Protein AF-A0A1F9UAD1-F1 (afdb_monomer)

pLDDT: mean 91.48, std 9.85, range [53.19, 98.56]

Solvent-accessible surface area (backbone atoms only — not comparable to full-atom values): 6502 Å² total; per-residue (Å²): 136,60,71,64,56,58,43,49,53,52,42,40,75,60,58,30,48,68,41,40,35,37,71,90,45,67,63,52,98,94,31,68,32,26,65,46,72,82,72,50,98,64,81,42,40,32,43,37,35,72,53,58,41,90,54,43,47,64,52,47,55,40,40,58,73,64,60,32,52,27,42,35,24,24,70,87,18,60,52,68,77,37,48,53,53,36,46,77,72,67,26,47,75,47,64,53,41,48,70,58,60,52,46,72,73,67,62,77,83,61,87,44,35,35,31,47,62

Secondary structure (DSSP, 8-state):
--HHHHHHHHHHHTTPEEEEB-TT-SEETTEEPBSSGGG--S--SEEEE-S-HHHHHHHHHHHHHTT-SEEEE-TT---HHHHHHHHHTT-EEE-S--HHHHHHHH------EEEE-

Mean predicted aligned error: 3.81 Å

Foldseek 3Di:
DQPLLVLQVLVVVLVEAEAEAPLVDQDHPNHGYHPALQPDPDQAAEEEEPDAQVPLQVNLVSCLVSPHQEYEAEAPHDHVVSCVVNVVSNHHYHHNHGPSVVCVVPPDDDHGHYYYD

Sequence (117 aa):
ERPSHGVAQYLQAAGYKIIPVNPGQDMILGEKCHPNLLEIPERVDVVDIFRRSEEVLPIVKEAIKIGAKAVWMQDGVEHEAAKELAEKAGLKVVMNDCMLRQHRRHGGPFRKTITTC

Nearest PDB structures (foldseek):
  2d5a-assembly1_A  TM=9.814E-01  e=2.396E-09  Pyrococcus horikoshii OT3
  3qa9-assembly1_A  TM=9.627E-01  e=3.211E-09  Escherichia coli
  1iul-assembly1_A  TM=9.628E-01  e=8.018E-08  Thermus thermophilus
  3q9n-assembly1_A  TM=9.424E-01  e=1.618E-07  Escherichia coli
  1y81-assembly1_A  TM=9.082E-01  e=1.329E-06  Pyrococcus furiosus

Structure (mmCIF, N/CA/C/O backbone):
data_AF-A0A1F9UAD1-F1
#
_entry.id   AF-A0A1F9UAD1-F1
#
loop_
_atom_site.group_PDB
_atom_site.id
_atom_site.type_symbol
_atom_site.label_atom_id
_atom_site.label_alt_id
_atom_site.label_comp_id
_atom_site.label_asym_id
_atom_site.label_entity_id
_atom_site.label_seq_id
_atom_site.pdbx_PDB_ins_code
_atom_site.Cartn_x
_atom_site.Cartn_y
_atom_site.Cartn_z
_atom_site.occupancy
_atom_site.B_iso_or_equiv
_atom_site.auth_seq_id
_atom_site.auth_comp_id
_atom_site.auth_asym_id
_atom_site.auth_atom_id
_atom_site.pdbx_PDB_model_num
ATOM 1 N N . GLU A 1 1 ? 13.629 4.119 -16.304 1.00 58.72 1 GLU A N 1
ATOM 2 C CA . GLU A 1 1 ? 12.561 3.178 -15.900 1.00 58.72 1 GLU A CA 1
ATOM 3 C C . GLU A 1 1 ? 12.063 3.570 -14.507 1.00 58.72 1 GLU A C 1
ATOM 5 O O . GLU A 1 1 ? 12.871 4.082 -13.738 1.00 58.72 1 GLU A O 1
ATOM 10 N N . ARG A 1 2 ? 10.762 3.457 -14.192 1.00 77.81 2 ARG A N 1
ATOM 11 C CA . ARG A 1 2 ? 10.223 3.866 -12.875 1.00 77.81 2 AR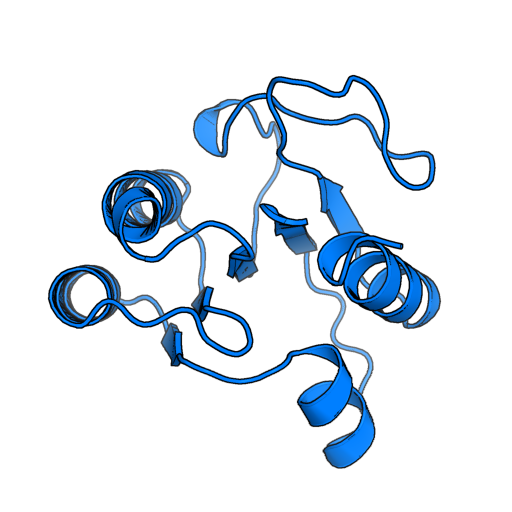G A CA 1
ATOM 12 C C . ARG A 1 2 ? 10.486 2.752 -11.845 1.00 77.81 2 ARG A C 1
ATOM 14 O O . ARG A 1 2 ? 10.157 1.611 -12.164 1.00 77.81 2 ARG A O 1
ATOM 21 N N . PRO A 1 3 ? 10.994 3.040 -10.630 1.00 78.31 3 PRO A N 1
ATOM 22 C CA . PRO A 1 3 ? 11.235 2.013 -9.606 1.00 78.31 3 PRO A CA 1
ATOM 23 C C . PRO A 1 3 ? 10.007 1.145 -9.303 1.00 78.31 3 PRO A C 1
ATOM 25 O O . PRO A 1 3 ? 10.127 -0.072 -9.169 1.00 78.31 3 PRO A O 1
ATOM 28 N N . SER A 1 4 ? 8.818 1.756 -9.306 1.00 83.19 4 SER A N 1
ATOM 29 C CA . SER A 1 4 ? 7.541 1.058 -9.135 1.00 83.19 4 SER A CA 1
ATOM 30 C C . SER A 1 4 ? 7.294 -0.023 -10.183 1.00 83.19 4 SER A C 1
ATOM 32 O O . SER A 1 4 ? 6.788 -1.087 -9.846 1.00 83.19 4 SER A O 1
ATOM 34 N N . HIS A 1 5 ? 7.704 0.198 -11.436 1.00 87.75 5 HIS A N 1
ATOM 35 C CA . HIS A 1 5 ? 7.527 -0.773 -12.515 1.00 87.75 5 HIS A CA 1
ATOM 36 C C . HIS A 1 5 ? 8.374 -2.030 -12.283 1.00 87.75 5 HIS A C 1
ATOM 38 O O . HIS A 1 5 ? 7.856 -3.139 -12.363 1.00 87.75 5 HIS A O 1
ATOM 44 N N . GLY A 1 6 ? 9.654 -1.861 -11.933 1.00 90.81 6 GLY A N 1
ATOM 45 C CA . GLY A 1 6 ? 10.561 -2.986 -11.692 1.00 90.81 6 GLY A CA 1
ATOM 46 C C . GLY A 1 6 ? 10.181 -3.803 -10.453 1.00 90.81 6 GLY A C 1
ATOM 47 O O . GLY A 1 6 ? 10.222 -5.034 -10.483 1.00 90.81 6 GLY A O 1
ATOM 48 N N . VAL A 1 7 ? 9.759 -3.137 -9.370 1.00 91.94 7 VAL A N 1
ATOM 49 C CA . VAL A 1 7 ? 9.271 -3.825 -8.162 1.00 91.94 7 VAL A CA 1
ATOM 50 C C . VAL A 1 7 ? 7.972 -4.577 -8.452 1.00 91.94 7 VAL A C 1
ATOM 52 O O . VAL A 1 7 ? 7.882 -5.760 -8.126 1.00 91.94 7 VAL A O 1
ATOM 55 N N . ALA A 1 8 ? 7.005 -3.933 -9.112 1.00 92.31 8 ALA A N 1
ATOM 56 C CA . ALA A 1 8 ? 5.739 -4.555 -9.490 1.00 92.31 8 ALA A CA 1
ATOM 57 C C . ALA A 1 8 ? 5.951 -5.777 -10.395 1.00 92.31 8 ALA A C 1
ATOM 59 O O . ALA A 1 8 ? 5.409 -6.843 -10.116 1.00 92.31 8 ALA A O 1
ATOM 60 N N . GLN A 1 9 ? 6.796 -5.660 -11.424 1.00 93.50 9 GLN A N 1
ATOM 61 C CA . GLN A 1 9 ? 7.100 -6.756 -12.346 1.00 93.50 9 GLN A CA 1
ATOM 62 C C . GLN A 1 9 ? 7.743 -7.942 -11.620 1.00 93.50 9 GLN A C 1
ATOM 64 O O . GLN A 1 9 ? 7.360 -9.091 -11.839 1.00 93.50 9 GLN A O 1
ATOM 69 N N . TYR A 1 10 ? 8.696 -7.675 -10.724 1.00 93.00 10 TYR A N 1
ATOM 70 C CA . TYR A 1 10 ? 9.328 -8.719 -9.923 1.00 93.00 10 TYR A CA 1
ATOM 71 C C . TYR A 1 10 ? 8.324 -9.430 -9.009 1.00 93.00 10 TYR A C 1
ATOM 73 O O . TYR A 1 10 ? 8.321 -10.658 -8.940 1.00 93.00 10 TYR A O 1
ATOM 81 N N . LEU A 1 11 ? 7.469 -8.677 -8.310 1.00 91.44 11 LEU A N 1
ATOM 82 C CA . LEU A 1 11 ? 6.461 -9.255 -7.421 1.00 91.44 11 LEU A CA 1
ATOM 83 C C . LEU A 1 11 ? 5.403 -10.042 -8.214 1.00 91.44 11 LEU A C 1
ATOM 85 O O . LEU A 1 11 ? 5.034 -11.139 -7.798 1.00 91.44 11 LEU A O 1
ATOM 89 N N . GLN A 1 12 ? 4.984 -9.559 -9.387 1.00 92.06 12 GLN A N 1
ATOM 90 C CA . GLN A 1 12 ? 4.091 -10.293 -10.290 1.00 92.0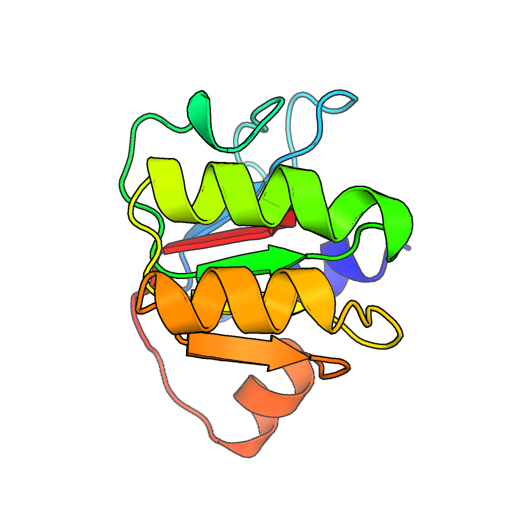6 12 GLN A CA 1
ATOM 91 C C . GLN A 1 12 ? 4.722 -11.627 -10.727 1.00 92.06 12 GLN A C 1
ATOM 93 O O . GLN A 1 12 ? 4.099 -12.680 -10.598 1.00 92.06 12 GLN A O 1
ATOM 98 N N . ALA A 1 13 ? 5.993 -11.615 -11.148 1.00 91.62 13 ALA A N 1
ATOM 99 C CA . ALA A 1 13 ? 6.739 -12.826 -11.504 1.00 91.62 13 ALA A CA 1
ATOM 100 C C . ALA A 1 13 ? 6.938 -13.787 -10.315 1.00 91.62 13 ALA A C 1
ATOM 102 O O . ALA A 1 13 ? 7.016 -15.000 -10.502 1.00 91.62 13 ALA A O 1
ATOM 103 N N . ALA A 1 14 ? 6.983 -13.262 -9.088 1.00 90.56 14 ALA A N 1
ATOM 104 C CA . ALA A 1 14 ? 7.029 -14.046 -7.855 1.00 90.56 14 ALA A CA 1
ATOM 105 C C . ALA A 1 14 ? 5.654 -14.600 -7.415 1.00 90.56 14 ALA A C 1
ATOM 107 O O . ALA A 1 14 ? 5.563 -15.250 -6.372 1.00 90.56 14 ALA A O 1
ATOM 108 N N . GLY A 1 15 ? 4.590 -14.373 -8.194 1.00 90.50 15 GLY A N 1
ATOM 109 C CA . GLY A 1 15 ? 3.256 -14.933 -7.960 1.00 90.50 15 GLY A CA 1
ATOM 110 C C . GLY A 1 15 ? 2.328 -14.070 -7.101 1.00 90.50 15 GLY A C 1
ATOM 111 O O . GLY A 1 15 ? 1.286 -14.560 -6.655 1.00 90.50 15 GLY A O 1
ATOM 112 N N . TYR A 1 16 ? 2.679 -12.805 -6.859 1.00 91.31 16 TYR A N 1
ATOM 113 C CA . TYR A 1 16 ? 1.770 -11.839 -6.244 1.00 91.31 16 TYR A CA 1
ATOM 114 C C . TYR A 1 16 ? 0.764 -11.320 -7.269 1.00 91.31 16 TYR A C 1
ATOM 116 O O . TYR A 1 16 ? 1.093 -11.123 -8.438 1.00 91.31 16 TYR A O 1
ATOM 124 N N . LYS A 1 17 ? -0.459 -11.038 -6.814 1.00 92.94 17 LYS A N 1
ATOM 125 C CA . LYS A 1 17 ? -1.425 -10.294 -7.622 1.00 92.94 17 LYS A CA 1
ATOM 126 C C . LYS A 1 17 ? -1.142 -8.806 -7.462 1.00 92.94 17 LYS A C 1
ATOM 128 O O . LYS A 1 17 ? -1.226 -8.303 -6.342 1.00 92.94 17 LYS A O 1
ATOM 133 N N . ILE A 1 18 ? -0.813 -8.135 -8.563 1.00 93.69 18 ILE A N 1
ATOM 134 C CA . ILE A 1 18 ? -0.547 -6.697 -8.593 1.00 93.69 18 ILE A CA 1
ATOM 135 C C . ILE A 1 18 ? -1.782 -5.959 -9.096 1.00 93.69 18 ILE A C 1
ATOM 137 O O . ILE A 1 18 ? -2.300 -6.281 -10.159 1.00 93.69 18 ILE A O 1
ATOM 141 N N . ILE A 1 19 ? -2.228 -4.956 -8.343 1.00 95.75 19 ILE A N 1
ATOM 142 C CA . ILE A 1 19 ? -3.276 -4.019 -8.761 1.00 95.75 19 ILE A CA 1
ATOM 143 C C . ILE A 1 19 ? -2.631 -2.635 -8.903 1.00 95.75 19 ILE A C 1
ATOM 145 O O . ILE A 1 19 ? -2.240 -2.040 -7.900 1.00 95.75 19 ILE A O 1
ATOM 149 N N . PRO A 1 20 ? -2.440 -2.114 -10.121 1.00 95.25 20 PRO A N 1
ATOM 150 C CA . PRO A 1 20 ? -1.811 -0.815 -10.296 1.00 95.25 20 PRO A CA 1
ATOM 151 C C . PRO A 1 20 ? -2.786 0.324 -9.984 1.00 95.25 20 PRO A C 1
ATOM 153 O O . PRO A 1 20 ? -3.927 0.321 -10.449 1.00 95.25 20 PRO A O 1
ATOM 156 N N . VAL A 1 21 ? -2.317 1.344 -9.264 1.00 95.19 21 VAL A N 1
ATOM 157 C CA . VAL A 1 21 ? -3.101 2.547 -8.951 1.00 95.19 21 VAL A CA 1
ATOM 158 C C . VAL A 1 21 ? -2.368 3.783 -9.443 1.00 95.19 21 VAL A C 1
ATOM 160 O O . VAL A 1 21 ? -1.338 4.183 -8.908 1.00 95.19 21 VAL A O 1
ATOM 163 N N . ASN A 1 22 ? -2.881 4.382 -10.509 1.00 91.62 22 ASN A N 1
ATOM 164 C CA . ASN A 1 22 ? -2.316 5.569 -11.124 1.00 91.62 22 ASN A CA 1
ATOM 165 C C . ASN A 1 22 ? -3.385 6.252 -11.993 1.00 91.62 22 ASN A C 1
ATOM 167 O O . ASN A 1 22 ? -3.708 5.739 -13.060 1.00 91.62 22 ASN A O 1
ATOM 171 N N . PRO A 1 23 ? -3.894 7.438 -11.616 1.00 89.06 23 PRO A N 1
ATOM 172 C CA . PRO A 1 23 ? -4.943 8.118 -12.380 1.00 89.06 23 PRO A CA 1
ATOM 173 C C . PRO A 1 23 ? -4.505 8.572 -13.782 1.00 89.06 23 PRO A C 1
ATOM 175 O O . PRO A 1 23 ? -5.343 8.988 -14.573 1.00 89.06 23 PRO A O 1
ATOM 178 N N . GLY A 1 24 ? -3.205 8.531 -14.094 1.00 91.69 24 GLY A N 1
ATOM 179 C CA . GLY A 1 24 ? -2.666 8.899 -15.402 1.00 91.69 24 GLY A CA 1
ATOM 180 C C . GLY A 1 24 ? -2.370 7.717 -16.325 1.00 91.69 24 GLY A C 1
ATOM 181 O O . GLY A 1 24 ? -1.674 7.921 -17.318 1.00 91.69 24 GLY A O 1
ATOM 182 N N . GLN A 1 25 ? -2.775 6.491 -15.984 1.00 92.19 25 GLN A N 1
ATOM 183 C CA . GLN A 1 25 ? -2.533 5.288 -16.786 1.00 92.19 25 GLN A CA 1
ATOM 184 C C . GLN A 1 25 ? -3.781 4.404 -16.793 1.00 92.19 25 GLN A C 1
ATOM 186 O O . GLN A 1 25 ? -4.443 4.284 -15.770 1.00 92.19 25 GLN A O 1
ATOM 191 N N . ASP A 1 26 ? -4.048 3.729 -17.911 1.00 93.56 26 ASP A N 1
ATOM 192 C CA . ASP A 1 26 ? -5.170 2.783 -18.012 1.00 93.56 26 ASP A CA 1
ATOM 193 C C . ASP A 1 26 ? -4.743 1.336 -17.724 1.00 93.56 26 ASP A C 1
ATOM 195 O O . ASP A 1 26 ? -5.523 0.537 -17.209 1.00 93.56 26 ASP A O 1
ATOM 199 N N . MET A 1 27 ? -3.493 0.992 -18.052 1.00 94.56 27 MET A N 1
ATOM 200 C CA . MET A 1 27 ? -2.945 -0.364 -17.964 1.00 94.56 27 MET A CA 1
ATOM 201 C C . MET A 1 27 ? -1.477 -0.328 -17.529 1.00 94.56 27 MET A C 1
ATOM 203 O O . MET A 1 27 ? -0.693 0.468 -18.046 1.00 94.56 27 MET A O 1
ATOM 207 N N . ILE A 1 28 ? -1.075 -1.223 -16.626 1.00 92.69 28 ILE A N 1
ATOM 208 C CA . ILE A 1 28 ? 0.327 -1.426 -16.223 1.00 92.69 28 ILE A CA 1
ATOM 209 C C . ILE A 1 28 ? 0.566 -2.931 -16.085 1.00 92.69 28 ILE A C 1
ATOM 211 O O . ILE A 1 28 ? -0.200 -3.612 -15.418 1.00 92.69 28 ILE A O 1
ATOM 215 N N . LEU A 1 29 ? 1.628 -3.460 -16.709 1.00 92.00 29 LEU A N 1
ATOM 216 C CA . LEU A 1 29 ? 1.995 -4.889 -16.643 1.00 92.00 29 LEU A CA 1
ATOM 217 C C . LEU A 1 29 ? 0.856 -5.856 -17.033 1.00 92.00 29 LEU A C 1
ATOM 219 O O . LEU A 1 29 ? 0.737 -6.949 -16.486 1.00 92.00 29 LEU A O 1
ATOM 223 N N . GLY A 1 30 ? 0.014 -5.439 -17.985 1.00 93.38 30 GLY A N 1
ATOM 224 C CA . GLY A 1 30 ? -1.148 -6.215 -18.433 1.00 93.38 30 GLY A CA 1
ATOM 225 C C . GLY A 1 30 ? -2.357 -6.157 -17.494 1.00 93.38 30 GLY A C 1
ATOM 226 O O . GLY A 1 30 ? -3.391 -6.724 -17.831 1.00 93.38 30 GLY A O 1
ATOM 227 N N . GLU A 1 31 ? -2.261 -5.438 -16.375 1.00 93.69 31 GLU A N 1
ATOM 228 C CA . GLU A 1 31 ? -3.332 -5.265 -15.393 1.00 93.69 31 GLU A CA 1
ATOM 229 C C . GLU A 1 31 ? -4.035 -3.918 -15.578 1.00 93.69 31 GLU A C 1
ATOM 231 O O . GLU A 1 31 ? -3.403 -2.907 -15.913 1.00 93.69 31 GLU A O 1
ATOM 236 N N . LYS A 1 32 ? -5.347 -3.893 -15.317 1.00 94.50 32 LYS A N 1
ATOM 237 C CA . LYS A 1 32 ? -6.143 -2.661 -15.319 1.00 94.50 32 LYS A CA 1
ATOM 238 C C . LYS A 1 32 ? -5.678 -1.739 -14.198 1.00 94.50 32 LYS A C 1
ATOM 240 O O . LYS A 1 32 ? -5.586 -2.153 -13.045 1.00 94.50 32 LYS A O 1
ATOM 245 N N . CYS A 1 33 ? -5.437 -0.479 -14.535 1.00 95.06 33 CYS A N 1
ATOM 246 C CA . CYS A 1 33 ? -5.060 0.532 -13.568 1.00 95.06 33 CYS A CA 1
ATOM 247 C C . CYS A 1 33 ? -6.289 1.256 -13.010 1.00 95.06 33 CYS A C 1
ATOM 249 O O . CYS A 1 33 ? -7.221 1.597 -13.739 1.00 95.06 33 CYS A O 1
ATOM 251 N N . HIS A 1 34 ? -6.295 1.457 -11.695 1.00 95.62 34 HIS A N 1
ATOM 252 C CA . HIS A 1 34 ? -7.346 2.176 -10.985 1.00 95.62 34 HIS A CA 1
ATOM 253 C C . HIS A 1 34 ? -6.878 3.599 -10.646 1.00 95.62 34 HIS A C 1
ATOM 255 O O . HIS A 1 34 ? -5.693 3.819 -10.394 1.00 95.62 34 HIS A O 1
ATOM 261 N N . PRO A 1 35 ? -7.779 4.594 -10.610 1.00 94.62 35 PRO A N 1
ATOM 262 C CA . PRO A 1 35 ? -7.388 5.973 -10.326 1.00 94.62 35 PRO A CA 1
ATOM 263 C C . PRO A 1 35 ? -7.049 6.216 -8.848 1.00 94.62 35 PRO A C 1
ATOM 265 O O . PRO A 1 35 ? -6.323 7.159 -8.540 1.00 94.62 35 PRO A O 1
ATOM 268 N N . ASN A 1 36 ? -7.578 5.395 -7.939 1.00 95.56 36 ASN A N 1
ATOM 269 C CA . ASN A 1 36 ? -7.349 5.455 -6.495 1.00 95.56 36 ASN A CA 1
ATOM 270 C C . ASN A 1 36 ? -7.661 4.090 -5.847 1.00 95.56 36 ASN A C 1
ATOM 272 O O . ASN A 1 36 ? -8.119 3.169 -6.528 1.00 95.56 36 ASN A O 1
ATOM 276 N N . LEU A 1 37 ? -7.420 3.962 -4.538 1.00 96.56 37 LEU A N 1
ATOM 277 C CA . LEU A 1 37 ? -7.625 2.706 -3.810 1.00 96.56 37 LEU A CA 1
ATOM 278 C C . LEU A 1 37 ? -9.103 2.329 -3.643 1.00 96.56 37 LEU A C 1
ATOM 280 O O . LEU A 1 37 ? -9.427 1.148 -3.556 1.00 96.56 37 LEU A O 1
ATOM 284 N N . LEU A 1 38 ? -9.998 3.317 -3.585 1.00 96.56 38 LEU A N 1
ATOM 285 C CA . LEU A 1 38 ? -11.429 3.117 -3.336 1.00 96.56 38 LEU A CA 1
ATOM 286 C C . LEU A 1 38 ? -12.158 2.509 -4.544 1.00 96.56 38 LEU A C 1
ATOM 288 O O . LEU A 1 38 ? -13.188 1.867 -4.371 1.00 96.56 38 LEU A O 1
ATOM 292 N N . GLU A 1 39 ? -11.609 2.679 -5.747 1.00 96.00 39 GLU A N 1
ATOM 293 C CA . GLU A 1 39 ? -12.146 2.133 -7.001 1.00 96.00 39 GLU A CA 1
ATOM 294 C C . GLU A 1 39 ? -11.695 0.687 -7.282 1.00 96.00 39 GLU A C 1
ATOM 296 O O . GLU A 1 39 ? -11.978 0.143 -8.354 1.00 96.00 39 GLU A O 1
ATOM 301 N N . ILE A 1 40 ? -10.958 0.054 -6.364 1.00 95.06 40 ILE A N 1
ATOM 302 C CA . ILE A 1 40 ? -10.529 -1.342 -6.499 1.00 95.06 40 ILE A CA 1
ATOM 303 C C . ILE A 1 40 ? -11.696 -2.259 -6.076 1.00 95.06 40 ILE A C 1
ATOM 305 O O . ILE A 1 40 ? -12.106 -2.226 -4.916 1.00 95.06 40 ILE A O 1
ATOM 309 N N . PRO A 1 41 ? -12.230 -3.122 -6.965 1.00 92.69 41 PRO A N 1
ATOM 310 C CA . PRO A 1 41 ? -13.423 -3.934 -6.689 1.00 92.69 41 PRO A CA 1
ATOM 311 C C . PRO A 1 41 ? -13.137 -5.193 -5.851 1.00 92.69 41 PRO A C 1
ATOM 313 O O . PRO A 1 41 ? -13.999 -6.057 -5.698 1.00 92.69 41 PRO A O 1
ATOM 316 N N . GLU A 1 42 ? -11.917 -5.341 -5.342 1.00 91.56 42 GLU A N 1
ATOM 317 C CA . GLU A 1 42 ? -11.452 -6.533 -4.646 1.00 91.56 42 GLU A CA 1
ATOM 318 C C . GLU A 1 42 ? -10.614 -6.193 -3.414 1.00 91.56 42 GLU A C 1
ATOM 320 O O . GLU A 1 42 ? -10.169 -5.065 -3.209 1.00 91.56 42 GLU A O 1
ATOM 325 N N . ARG A 1 43 ? -10.389 -7.198 -2.567 1.00 92.38 43 ARG A N 1
ATOM 326 C CA . ARG A 1 43 ? -9.660 -7.018 -1.315 1.00 92.38 43 ARG A CA 1
ATOM 327 C C . ARG A 1 43 ? -8.164 -6.819 -1.563 1.00 92.38 43 ARG A C 1
ATOM 329 O O . ARG A 1 43 ? -7.507 -7.688 -2.130 1.00 92.38 43 ARG A O 1
ATOM 336 N N . VAL A 1 44 ? -7.620 -5.739 -1.009 1.00 95.06 44 VAL A N 1
ATOM 337 C CA . VAL A 1 44 ? -6.181 -5.446 -0.979 1.00 95.06 44 VAL A CA 1
ATOM 338 C C . VAL A 1 44 ? -5.582 -5.912 0.350 1.00 95.06 44 VAL A C 1
ATOM 340 O O . VAL A 1 44 ? -6.099 -5.586 1.419 1.00 95.06 44 VAL A O 1
ATOM 343 N N . ASP A 1 45 ? -4.480 -6.666 0.313 1.00 95.44 45 ASP A N 1
ATOM 344 C CA . ASP A 1 45 ? -3.746 -7.038 1.528 1.00 95.44 45 ASP A CA 1
ATOM 345 C C . ASP A 1 45 ? -2.709 -5.979 1.903 1.00 95.44 45 ASP A C 1
ATOM 347 O O . ASP A 1 45 ? -2.604 -5.619 3.077 1.00 95.44 45 ASP A O 1
ATOM 351 N N . VAL A 1 46 ? -1.938 -5.493 0.925 1.00 96.31 46 VAL A N 1
ATOM 352 C CA . VAL A 1 46 ? -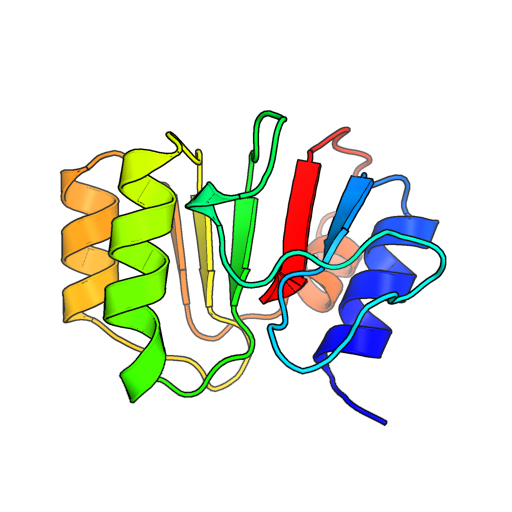0.858 -4.525 1.151 1.00 96.31 46 VAL A CA 1
ATOM 353 C C . VAL A 1 46 ? -0.925 -3.385 0.144 1.00 96.31 46 VAL A C 1
ATOM 355 O O . VAL A 1 46 ? -1.057 -3.630 -1.053 1.00 96.31 46 VAL A O 1
ATOM 358 N N . VAL A 1 47 ? -0.797 -2.155 0.639 1.00 97.56 47 VAL A N 1
ATOM 359 C CA . VAL A 1 47 ? -0.655 -0.941 -0.171 1.00 97.56 47 VAL A CA 1
ATOM 360 C C . VAL A 1 47 ? 0.815 -0.551 -0.245 1.00 97.56 47 VAL A C 1
ATOM 362 O O . VAL A 1 47 ? 1.382 -0.139 0.763 1.00 97.56 47 VAL A O 1
ATOM 365 N N . ASP A 1 48 ? 1.418 -0.698 -1.421 1.00 97.06 48 ASP A N 1
ATOM 366 C CA . ASP A 1 48 ? 2.816 -0.381 -1.710 1.00 97.06 48 ASP A CA 1
ATOM 367 C C . ASP A 1 48 ? 2.935 1.003 -2.370 1.00 97.06 48 ASP A C 1
ATOM 369 O O . ASP A 1 48 ? 2.422 1.220 -3.468 1.00 97.06 48 ASP A O 1
ATOM 373 N N . ILE A 1 49 ? 3.558 1.958 -1.677 1.00 96.38 49 ILE A N 1
ATOM 374 C CA . ILE A 1 49 ? 3.506 3.393 -1.980 1.00 96.38 49 ILE A CA 1
ATOM 375 C C . ILE A 1 49 ? 4.860 3.873 -2.510 1.00 96.38 49 ILE A C 1
ATOM 377 O O . ILE A 1 49 ? 5.848 3.908 -1.776 1.00 96.38 49 ILE A O 1
ATOM 381 N N . PHE A 1 50 ? 4.872 4.327 -3.764 1.00 94.56 50 PHE A N 1
ATOM 382 C CA . PHE A 1 50 ? 5.991 4.980 -4.458 1.00 94.56 50 PHE A CA 1
ATOM 383 C C . PHE A 1 50 ? 5.779 6.491 -4.648 1.00 94.56 50 PHE A C 1
ATOM 385 O O . PHE A 1 50 ? 6.558 7.157 -5.337 1.00 94.56 50 PHE A O 1
ATOM 392 N N . ARG A 1 51 ? 4.695 7.041 -4.092 1.00 92.44 51 ARG A N 1
ATOM 393 C CA . ARG A 1 51 ? 4.370 8.472 -4.151 1.00 92.44 51 ARG A CA 1
ATOM 394 C C . ARG A 1 51 ? 5.248 9.277 -3.195 1.00 92.44 51 ARG A C 1
ATOM 396 O O . ARG A 1 51 ? 5.808 8.738 -2.246 1.00 92.44 51 ARG A O 1
ATOM 403 N N . ARG A 1 52 ? 5.364 10.584 -3.452 1.00 92.69 52 ARG A N 1
ATOM 404 C CA . ARG A 1 52 ? 6.129 11.487 -2.578 1.00 92.69 52 ARG A CA 1
ATOM 405 C C . ARG A 1 52 ? 5.500 11.528 -1.186 1.00 92.69 52 ARG A C 1
ATOM 407 O O . ARG A 1 52 ? 4.286 11.367 -1.064 1.00 92.69 52 ARG A O 1
ATOM 414 N N . SER A 1 53 ? 6.308 11.790 -0.160 1.00 92.44 53 SER A N 1
ATOM 415 C CA . SER A 1 53 ? 5.870 11.828 1.239 1.00 92.44 53 SER A CA 1
ATOM 416 C C . SER A 1 53 ? 4.609 12.667 1.463 1.00 92.44 53 SER A C 1
ATOM 418 O O . SER A 1 53 ? 3.719 12.241 2.194 1.00 92.44 53 SER A O 1
ATOM 420 N N . GLU A 1 54 ? 4.459 13.806 0.783 1.00 93.56 54 GLU A N 1
ATOM 421 C CA . GLU A 1 54 ? 3.299 14.697 0.934 1.00 93.56 54 GLU A CA 1
ATOM 422 C C . GLU A 1 54 ? 1.981 14.070 0.443 1.00 93.56 54 GLU A C 1
ATOM 424 O O . GLU A 1 54 ? 0.897 14.485 0.852 1.00 93.56 54 GLU A O 1
ATOM 429 N N . GLU A 1 55 ? 2.055 13.052 -0.416 1.00 94.00 55 GLU A N 1
ATOM 430 C CA . GLU A 1 55 ? 0.903 12.312 -0.939 1.00 94.00 55 GLU A CA 1
ATOM 431 C C . GLU A 1 55 ? 0.588 11.048 -0.121 1.00 94.00 55 GLU A C 1
ATOM 433 O O . GLU A 1 55 ? -0.435 10.405 -0.351 1.00 94.00 55 GLU A O 1
ATOM 438 N N . VAL A 1 56 ? 1.416 10.682 0.863 1.00 96.75 56 VAL A N 1
ATOM 439 C CA . VAL A 1 56 ? 1.243 9.440 1.638 1.00 96.75 56 VAL A CA 1
ATOM 440 C C . VAL A 1 56 ? -0.001 9.489 2.518 1.00 96.75 56 VAL A C 1
ATOM 442 O O . VAL A 1 56 ? -0.760 8.522 2.576 1.00 96.75 56 VAL A O 1
ATOM 445 N N . LEU A 1 57 ? -0.241 10.606 3.211 1.00 97.75 57 LEU A N 1
ATOM 446 C CA . LEU A 1 57 ? -1.353 10.719 4.155 1.00 97.75 57 LEU A CA 1
ATOM 447 C C . LEU A 1 57 ? -2.736 10.431 3.532 1.00 97.75 57 LEU A C 1
ATOM 449 O O . LEU A 1 57 ? -3.492 9.662 4.136 1.00 97.75 57 LEU A O 1
ATOM 453 N N . PRO A 1 58 ? -3.122 11.002 2.370 1.00 97.19 58 PRO A N 1
ATOM 454 C CA . PRO A 1 58 ? -4.390 10.646 1.736 1.00 97.19 58 PRO A CA 1
ATOM 455 C C . PRO A 1 58 ? -4.449 9.171 1.309 1.00 97.19 58 PRO A C 1
ATOM 457 O O . PRO A 1 58 ? -5.476 8.535 1.536 1.00 97.19 58 PRO A O 1
ATOM 460 N N . ILE A 1 59 ? -3.352 8.593 0.807 1.00 97.38 59 ILE A N 1
ATOM 461 C CA . ILE A 1 59 ? -3.293 7.170 0.422 1.00 97.38 59 ILE A CA 1
ATOM 462 C C . ILE A 1 59 ? -3.499 6.267 1.641 1.00 97.38 59 ILE A C 1
ATOM 464 O O . ILE A 1 59 ? -4.272 5.316 1.586 1.00 97.38 59 ILE A O 1
ATOM 468 N N . VAL A 1 60 ? -2.876 6.589 2.777 1.00 98.19 60 VAL A N 1
ATOM 469 C CA . VAL A 1 60 ? -3.070 5.843 4.029 1.00 98.19 60 VAL A CA 1
ATOM 470 C C . VAL A 1 60 ? -4.518 5.926 4.514 1.00 98.19 60 VAL A C 1
ATOM 472 O O . VAL A 1 60 ? -5.075 4.921 4.956 1.00 98.19 60 VAL A O 1
ATOM 475 N N . LYS A 1 61 ? -5.174 7.087 4.398 1.00 98.38 61 LYS A N 1
ATOM 476 C CA . LYS A 1 61 ? -6.602 7.212 4.736 1.00 98.38 61 LYS A CA 1
ATOM 477 C C . LYS A 1 61 ? -7.470 6.304 3.868 1.00 98.38 61 LYS A C 1
ATOM 479 O O . LYS A 1 61 ? -8.415 5.707 4.378 1.00 98.38 61 LYS A O 1
ATOM 484 N N . GLU A 1 62 ? -7.174 6.195 2.578 1.00 98.06 62 GLU A N 1
ATOM 485 C CA . GLU A 1 62 ? -7.878 5.264 1.696 1.00 98.06 62 GLU A CA 1
ATOM 486 C C . GLU A 1 62 ? -7.554 3.800 2.028 1.00 98.06 62 GLU A C 1
ATOM 488 O O . GLU A 1 62 ? -8.474 2.991 2.106 1.00 98.06 62 GLU A O 1
ATOM 493 N N . ALA A 1 63 ? -6.292 3.473 2.327 1.00 98.00 63 ALA A N 1
ATOM 494 C CA . ALA A 1 63 ? -5.864 2.137 2.748 1.00 98.00 63 ALA A CA 1
ATOM 495 C C . ALA A 1 63 ? -6.641 1.644 3.981 1.00 98.00 63 ALA A C 1
ATOM 497 O O . ALA A 1 63 ? -7.078 0.492 4.031 1.00 98.00 63 ALA A O 1
ATOM 498 N N . ILE A 1 64 ? -6.866 2.536 4.950 1.00 98.25 64 ILE A N 1
ATOM 499 C CA . ILE A 1 64 ? -7.703 2.269 6.126 1.00 98.25 64 ILE A CA 1
ATOM 500 C C . ILE A 1 64 ? -9.155 2.003 5.708 1.00 98.25 64 ILE A C 1
ATOM 502 O O . ILE A 1 64 ? -9.746 1.020 6.149 1.00 98.25 64 ILE A O 1
ATOM 506 N N . LYS A 1 65 ? -9.732 2.844 4.837 1.00 98.06 65 LYS A N 1
ATOM 507 C CA . LYS A 1 65 ? -11.129 2.706 4.381 1.00 98.06 65 LYS A CA 1
ATOM 508 C C . LYS A 1 65 ? -11.394 1.388 3.654 1.00 98.06 65 LYS A C 1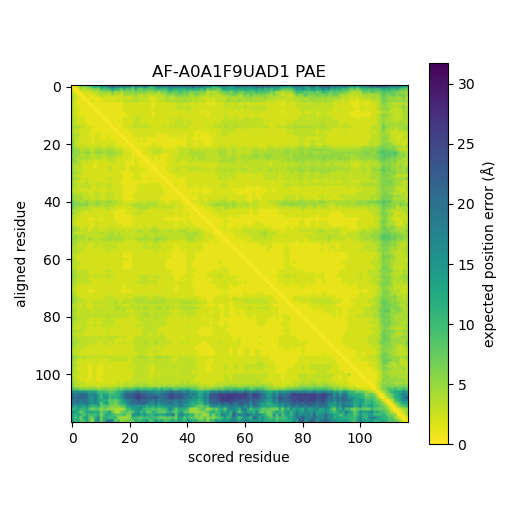
ATOM 510 O O . LYS A 1 65 ? -12.450 0.801 3.861 1.00 98.06 65 LYS A O 1
ATOM 515 N N . ILE A 1 66 ? -10.454 0.921 2.831 1.00 96.81 66 ILE A N 1
ATOM 516 C CA . ILE A 1 66 ? -10.595 -0.351 2.103 1.00 96.81 66 ILE A CA 1
ATOM 517 C C . ILE A 1 66 ? -10.262 -1.581 2.961 1.00 96.81 66 ILE A C 1
ATOM 519 O O . ILE A 1 66 ? -10.360 -2.712 2.487 1.00 96.81 66 ILE A O 1
ATOM 523 N N . GLY A 1 67 ? -9.847 -1.384 4.218 1.00 96.38 67 GLY A N 1
ATOM 524 C CA . GLY A 1 67 ? -9.498 -2.473 5.128 1.00 96.38 67 GLY A CA 1
ATOM 525 C C . GLY A 1 67 ? -8.228 -3.226 4.725 1.00 96.38 67 GLY A C 1
ATOM 526 O O . GLY A 1 67 ? -8.157 -4.449 4.901 1.00 96.38 67 GLY A O 1
ATOM 527 N N . ALA A 1 68 ? -7.234 -2.517 4.174 1.00 97.12 68 ALA A N 1
ATOM 528 C CA . ALA A 1 68 ? -5.917 -3.089 3.912 1.00 97.12 68 ALA A CA 1
ATOM 529 C C . ALA A 1 68 ? -5.277 -3.589 5.219 1.00 97.12 68 ALA A C 1
ATOM 531 O O . ALA A 1 68 ? -5.546 -3.074 6.302 1.00 97.12 68 ALA A O 1
ATOM 532 N N . LYS A 1 69 ? -4.408 -4.602 5.133 1.00 96.38 69 LYS A N 1
ATOM 533 C CA . LYS A 1 69 ? -3.725 -5.165 6.315 1.00 96.38 69 LYS A CA 1
ATOM 534 C C . LYS A 1 69 ? -2.402 -4.465 6.605 1.00 96.38 69 LYS A C 1
ATOM 536 O O . LYS A 1 69 ? -1.922 -4.502 7.740 1.00 96.38 69 LYS A O 1
ATOM 541 N N . ALA A 1 70 ? -1.779 -3.892 5.580 1.00 97.06 70 ALA A N 1
ATOM 542 C CA . ALA A 1 70 ? -0.510 -3.199 5.706 1.00 97.06 70 ALA A CA 1
ATOM 543 C C . ALA A 1 70 ? -0.362 -2.067 4.686 1.00 97.06 70 ALA A C 1
ATOM 545 O O . ALA A 1 70 ? -0.902 -2.136 3.581 1.00 97.06 70 ALA A O 1
ATOM 546 N N . VAL A 1 71 ? 0.436 -1.071 5.054 1.00 97.75 71 VAL A N 1
ATOM 547 C CA . VAL A 1 71 ? 0.984 -0.051 4.157 1.00 97.75 71 VAL A CA 1
ATOM 548 C C . VAL A 1 71 ? 2.503 -0.176 4.145 1.00 97.75 71 VAL A C 1
ATOM 550 O O . VAL A 1 71 ? 3.134 -0.407 5.179 1.00 97.75 71 VAL A O 1
ATOM 553 N N . TRP A 1 72 ? 3.086 -0.048 2.964 1.00 97.75 72 TRP A N 1
ATOM 554 C CA . TRP A 1 72 ? 4.517 -0.113 2.733 1.00 97.75 72 TRP A CA 1
ATOM 555 C C . TRP A 1 72 ? 4.939 1.156 2.006 1.00 97.75 72 TRP A C 1
ATOM 557 O O . TRP A 1 72 ? 4.513 1.396 0.883 1.00 97.75 72 TRP A O 1
ATOM 567 N N . MET A 1 73 ? 5.746 1.990 2.649 1.00 97.62 73 MET A N 1
ATOM 568 C CA . MET A 1 73 ? 6.317 3.186 2.038 1.00 97.62 73 MET A CA 1
ATOM 569 C C . MET A 1 73 ? 7.707 2.819 1.519 1.00 97.62 73 MET A C 1
ATOM 571 O O . MET A 1 73 ? 8.565 2.395 2.298 1.00 97.62 73 MET A O 1
ATOM 575 N N . GLN A 1 74 ? 7.885 2.899 0.199 1.00 95.81 74 GLN A N 1
ATOM 576 C CA . GLN A 1 74 ? 9.101 2.449 -0.481 1.00 95.81 74 GLN A CA 1
ATOM 577 C C . GLN A 1 74 ? 10.323 3.308 -0.132 1.00 95.81 74 GLN A C 1
ATOM 579 O O . GLN A 1 74 ? 10.228 4.280 0.61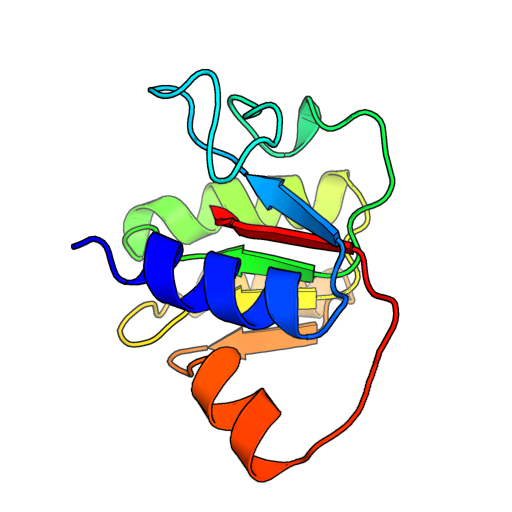7 1.00 95.81 74 GLN A O 1
ATOM 584 N N . ASP A 1 75 ? 11.488 2.934 -0.667 1.00 94.75 75 ASP A N 1
ATOM 585 C CA . ASP A 1 75 ? 12.750 3.652 -0.457 1.00 94.75 75 ASP A CA 1
ATOM 586 C C . ASP A 1 75 ? 12.581 5.174 -0.647 1.00 94.75 75 ASP A C 1
ATOM 588 O O . ASP A 1 75 ? 12.111 5.642 -1.687 1.00 94.75 75 ASP A O 1
ATOM 592 N N . GLY A 1 76 ? 12.979 5.945 0.369 1.00 94.25 76 GLY A N 1
ATOM 593 C CA . GLY A 1 76 ? 12.891 7.407 0.382 1.00 94.25 76 GLY A CA 1
ATOM 594 C C . GLY A 1 76 ? 11.498 7.987 0.654 1.00 94.25 76 GLY A C 1
ATOM 595 O O . GLY A 1 76 ? 11.350 9.208 0.622 1.00 94.25 76 GLY A O 1
ATOM 596 N N . VAL A 1 77 ? 10.487 7.156 0.924 1.00 96.19 77 VAL A N 1
ATOM 597 C CA . VAL A 1 77 ? 9.136 7.598 1.292 1.00 96.19 77 VAL A CA 1
ATOM 598 C C . VAL A 1 77 ? 8.947 7.453 2.800 1.00 96.19 77 VAL A C 1
ATOM 600 O O . VAL A 1 77 ? 8.883 6.347 3.339 1.00 96.19 77 VAL A O 1
ATOM 603 N N . GLU A 1 78 ? 8.833 8.593 3.479 1.00 96.25 78 GLU A N 1
ATOM 604 C CA . GLU A 1 78 ? 8.677 8.676 4.935 1.00 96.25 78 GLU A CA 1
ATOM 605 C C . GLU A 1 78 ? 7.570 9.658 5.318 1.00 96.25 78 GLU A C 1
ATOM 607 O O . GLU A 1 78 ? 7.519 10.770 4.790 1.00 96.25 78 GLU A O 1
ATOM 612 N N . HIS A 1 79 ? 6.677 9.268 6.233 1.00 97.88 79 HIS A N 1
ATOM 613 C CA . HIS A 1 79 ? 5.626 10.154 6.740 1.00 97.88 79 HIS A CA 1
ATOM 614 C C . HIS A 1 79 ? 5.089 9.695 8.112 1.00 97.88 79 HIS A C 1
ATOM 616 O O . HIS A 1 79 ? 4.087 8.977 8.205 1.00 97.88 79 HIS A O 1
ATOM 622 N N . GLU A 1 80 ? 5.706 10.169 9.198 1.00 97.75 80 GLU A N 1
ATOM 623 C CA . GLU A 1 80 ? 5.408 9.732 10.578 1.00 97.75 80 GLU A CA 1
ATOM 624 C C . GLU A 1 80 ? 3.932 9.885 10.972 1.00 97.75 80 GLU A C 1
ATOM 626 O O . GLU A 1 80 ? 3.313 8.940 11.453 1.00 97.75 80 GLU A O 1
ATOM 631 N N . ALA A 1 81 ? 3.295 11.018 10.662 1.00 97.81 81 ALA A N 1
ATOM 632 C CA . ALA A 1 81 ? 1.881 11.213 10.999 1.00 97.81 81 ALA A CA 1
ATOM 633 C C . ALA A 1 81 ? 0.936 10.235 10.265 1.00 97.81 81 ALA A C 1
ATOM 635 O O . ALA A 1 81 ? -0.164 9.953 10.737 1.00 97.81 81 ALA A O 1
ATOM 636 N N . ALA A 1 82 ? 1.354 9.698 9.114 1.00 97.94 82 ALA A N 1
ATOM 637 C CA . ALA A 1 82 ? 0.566 8.720 8.365 1.00 97.94 82 ALA A CA 1
ATOM 638 C C . ALA A 1 82 ? 0.813 7.313 8.912 1.00 97.94 82 ALA A C 1
ATOM 640 O O . ALA A 1 82 ? -0.135 6.544 9.049 1.00 97.94 82 ALA A O 1
ATOM 641 N N . LYS A 1 83 ? 2.055 7.008 9.301 1.00 98.12 83 LYS A N 1
ATOM 642 C CA . LYS A 1 83 ? 2.388 5.795 10.051 1.00 98.12 83 LYS A CA 1
ATOM 643 C C . LYS A 1 83 ? 1.576 5.701 11.343 1.00 98.12 83 LYS A C 1
ATOM 645 O O . LYS A 1 83 ? 0.868 4.716 11.522 1.00 98.12 83 LYS A O 1
ATOM 650 N N . GLU A 1 84 ? 1.586 6.738 12.180 1.00 98.50 84 GLU A N 1
ATOM 651 C CA . GLU A 1 84 ? 0.811 6.742 13.428 1.00 98.50 84 GLU A CA 1
ATOM 652 C C . GLU A 1 84 ? -0.686 6.525 13.186 1.00 98.50 84 GLU A C 1
ATOM 654 O O . GLU A 1 84 ? -1.353 5.813 13.938 1.00 98.50 84 GLU A O 1
ATOM 659 N N . LEU A 1 85 ? -1.235 7.152 12.141 1.00 98.56 85 LEU A N 1
ATOM 660 C CA . LEU A 1 85 ? -2.639 6.997 11.773 1.00 98.56 85 LEU A CA 1
ATOM 661 C C . LEU A 1 85 ? -2.955 5.554 11.350 1.00 98.56 85 LEU A C 1
ATOM 663 O O . LEU A 1 85 ? -3.966 5.001 11.781 1.00 98.56 85 LEU A O 1
ATOM 667 N N . ALA A 1 86 ? -2.099 4.949 10.524 1.00 98.31 86 ALA A N 1
ATOM 668 C CA . ALA A 1 86 ? -2.245 3.571 10.067 1.00 98.31 86 ALA A CA 1
ATOM 669 C C . ALA A 1 86 ? -2.158 2.574 11.233 1.00 98.31 86 ALA A C 1
ATOM 671 O O . ALA A 1 86 ? -3.014 1.698 11.354 1.00 98.31 86 ALA A O 1
ATOM 672 N N . GLU A 1 87 ? -1.180 2.741 12.124 1.00 98.31 87 GLU A N 1
ATOM 673 C CA . GLU A 1 87 ? -0.992 1.883 13.298 1.00 98.31 87 GLU A CA 1
ATOM 674 C C . GLU A 1 87 ? -2.182 1.976 14.263 1.00 98.31 87 GLU A C 1
ATOM 676 O O . GLU A 1 87 ? -2.697 0.947 14.702 1.00 98.31 87 GLU A O 1
ATOM 681 N N . LYS A 1 88 ? -2.695 3.189 14.527 1.00 98.56 88 LYS A N 1
ATOM 682 C CA . LYS A 1 88 ? -3.915 3.396 15.336 1.00 98.56 88 LYS A CA 1
ATOM 683 C C . LYS A 1 88 ? -5.150 2.727 14.723 1.00 98.56 88 LYS A C 1
ATOM 685 O O . LYS A 1 88 ? -6.047 2.324 15.457 1.00 98.56 88 LYS A O 1
ATOM 690 N N . ALA A 1 89 ? -5.193 2.595 13.399 1.00 98.31 89 ALA A N 1
ATOM 691 C CA . ALA A 1 89 ? -6.243 1.882 12.675 1.00 98.31 89 ALA A CA 1
ATOM 692 C C . ALA A 1 89 ? -5.993 0.362 12.553 1.00 98.31 89 ALA A C 1
ATOM 694 O O . ALA A 1 89 ? -6.817 -0.346 11.977 1.00 98.31 89 ALA A O 1
ATOM 695 N N . GLY A 1 90 ? -4.883 -0.152 13.094 1.00 98.12 90 GLY A N 1
ATOM 696 C CA . GLY A 1 90 ? -4.552 -1.579 13.116 1.00 98.12 90 GLY A CA 1
ATOM 697 C C . GLY A 1 90 ? -3.794 -2.096 11.889 1.00 98.12 90 GLY A C 1
ATOM 698 O O . GLY A 1 90 ? -3.637 -3.310 11.742 1.00 98.12 90 GLY A O 1
ATOM 699 N N . LEU A 1 91 ? -3.312 -1.214 11.008 1.00 98.19 91 LEU A N 1
ATOM 700 C CA . LEU A 1 91 ? -2.483 -1.598 9.865 1.00 98.19 91 LEU A CA 1
ATOM 701 C C . LEU A 1 91 ? -1.034 -1.818 10.309 1.00 98.19 91 LEU A C 1
ATOM 703 O O . LEU A 1 91 ? -0.500 -1.086 11.141 1.00 98.19 91 LEU A O 1
ATOM 707 N N . LYS A 1 92 ? -0.357 -2.790 9.692 1.00 98.06 92 LYS A N 1
ATOM 708 C CA . LYS A 1 92 ? 1.109 -2.884 9.774 1.00 98.06 92 LYS A CA 1
ATOM 709 C C . LYS A 1 92 ? 1.738 -1.818 8.883 1.00 98.06 92 LYS A C 1
ATOM 711 O O . LYS A 1 92 ? 1.288 -1.631 7.754 1.00 98.06 92 LYS A O 1
ATOM 716 N N . VAL A 1 93 ? 2.802 -1.179 9.355 1.00 97.88 93 VAL A N 1
ATOM 717 C CA . VAL A 1 93 ? 3.510 -0.147 8.593 1.00 97.88 93 VAL A CA 1
ATOM 718 C C . VAL A 1 93 ? 4.964 -0.543 8.396 1.00 97.88 93 VAL A C 1
ATOM 720 O O . VAL A 1 93 ? 5.644 -0.935 9.342 1.00 97.88 93 VAL A O 1
ATOM 723 N N . VAL A 1 94 ? 5.437 -0.426 7.158 1.00 97.25 94 VAL A N 1
ATOM 724 C CA . VAL A 1 94 ? 6.863 -0.413 6.818 1.00 97.25 94 VAL A CA 1
ATOM 725 C C . VAL A 1 94 ? 7.159 0.910 6.128 1.00 97.25 94 VAL A C 1
ATOM 727 O O . VAL A 1 94 ? 6.345 1.379 5.334 1.00 97.25 94 VAL A O 1
ATOM 730 N N . MET A 1 95 ? 8.292 1.523 6.456 1.00 97.25 95 MET A N 1
ATOM 731 C CA . MET A 1 95 ? 8.669 2.841 5.962 1.00 97.25 95 MET A CA 1
ATOM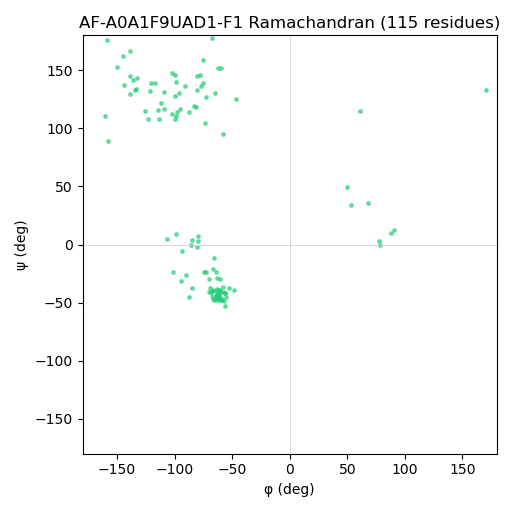 732 C C . MET A 1 95 ? 10.139 2.858 5.553 1.00 97.25 95 MET A C 1
ATOM 734 O O . MET A 1 95 ? 10.954 2.239 6.237 1.00 97.25 95 MET A O 1
ATOM 738 N N . ASN A 1 96 ? 10.451 3.560 4.459 1.00 96.62 96 ASN A N 1
ATOM 739 C CA . ASN A 1 96 ? 11.791 3.656 3.878 1.00 96.62 96 ASN A CA 1
ATOM 740 C C . ASN A 1 96 ? 12.469 2.288 3.672 1.00 96.62 96 ASN A C 1
ATOM 742 O O . ASN A 1 96 ? 13.602 2.049 4.094 1.00 96.62 96 ASN A O 1
ATOM 746 N N . ASP A 1 97 ? 11.749 1.354 3.050 1.00 95.44 97 ASP A N 1
ATOM 747 C CA . ASP A 1 97 ? 12.291 0.036 2.719 1.00 95.44 97 ASP A CA 1
ATOM 748 C C . ASP A 1 97 ? 11.719 -0.471 1.393 1.00 95.44 97 ASP A C 1
ATOM 750 O O . ASP A 1 97 ? 10.674 -0.016 0.947 1.00 95.44 97 ASP A O 1
ATOM 754 N N . CYS A 1 98 ? 12.350 -1.457 0.761 1.00 94.44 98 CYS A N 1
ATOM 755 C CA . CYS A 1 98 ? 11.935 -1.957 -0.546 1.00 94.44 98 CYS A CA 1
ATOM 756 C C . CYS A 1 98 ? 11.392 -3.379 -0.462 1.00 94.44 98 CYS A C 1
ATOM 758 O O . CYS A 1 98 ? 12.120 -4.313 -0.108 1.00 94.44 98 CYS A O 1
ATOM 760 N N . MET A 1 99 ? 10.140 -3.572 -0.891 1.00 92.62 99 MET A N 1
ATOM 761 C CA . MET A 1 99 ? 9.507 -4.895 -0.922 1.00 92.62 99 MET A CA 1
ATOM 762 C C . MET A 1 99 ? 10.304 -5.923 -1.726 1.00 92.62 99 MET A C 1
ATOM 764 O O . MET A 1 99 ? 10.453 -7.057 -1.279 1.00 92.62 99 MET A O 1
ATOM 768 N N . LEU A 1 100 ? 10.857 -5.548 -2.886 1.00 92.56 100 LEU A N 1
ATOM 769 C CA . LEU A 1 100 ? 11.676 -6.453 -3.700 1.00 92.56 100 LEU A CA 1
ATOM 770 C C . LEU A 1 100 ? 12.907 -6.917 -2.917 1.00 92.56 100 LEU A C 1
ATOM 772 O O . LEU A 1 100 ? 13.190 -8.117 -2.863 1.00 92.56 100 LEU A O 1
ATOM 776 N N . ARG A 1 101 ? 13.625 -5.976 -2.289 1.00 93.75 101 ARG A N 1
ATOM 777 C CA . ARG A 1 101 ? 14.828 -6.265 -1.497 1.00 93.75 101 ARG A CA 1
ATOM 778 C C . ARG A 1 101 ? 14.494 -7.180 -0.319 1.00 93.75 101 ARG A C 1
ATOM 780 O O . ARG A 1 101 ? 15.188 -8.175 -0.111 1.00 93.75 101 ARG A O 1
ATOM 787 N N . GLN A 1 102 ? 13.400 -6.905 0.389 1.00 93.38 102 GLN A N 1
ATOM 788 C CA . GLN A 1 102 ? 12.955 -7.729 1.514 1.00 93.38 102 GLN A CA 1
ATOM 789 C C . GLN A 1 102 ? 12.440 -9.106 1.085 1.00 93.38 102 GLN A C 1
ATOM 791 O O . GLN A 1 102 ? 12.739 -10.096 1.754 1.00 93.38 102 GLN A O 1
ATOM 796 N N . HIS A 1 103 ? 11.742 -9.201 -0.049 1.00 91.56 103 HIS A N 1
ATOM 797 C CA . HIS A 1 103 ? 11.291 -10.471 -0.615 1.00 91.56 103 HIS A CA 1
ATOM 798 C C . HIS A 1 103 ? 12.479 -11.358 -1.011 1.00 91.56 103 HIS A C 1
ATOM 800 O O . HIS A 1 103 ? 12.503 -12.537 -0.664 1.00 91.56 103 HIS A O 1
ATOM 806 N N . ARG A 1 104 ? 13.507 -10.793 -1.669 1.00 91.00 104 ARG A N 1
ATOM 807 C CA . ARG A 1 104 ? 14.752 -11.516 -2.002 1.00 91.00 104 ARG A CA 1
ATOM 808 C C . ARG A 1 104 ? 15.488 -12.024 -0.766 1.00 91.00 104 ARG A C 1
ATOM 810 O O . ARG A 1 104 ? 16.039 -13.117 -0.804 1.00 91.00 104 ARG A O 1
ATOM 817 N N . ARG A 1 105 ? 15.516 -11.227 0.305 1.00 90.38 105 ARG A N 1
ATOM 818 C CA . ARG A 1 105 ? 16.227 -11.567 1.542 1.00 90.38 105 ARG A CA 1
ATOM 819 C C . ARG A 1 105 ? 15.564 -12.704 2.314 1.00 90.38 105 ARG A C 1
ATOM 821 O O . ARG A 1 105 ? 16.273 -13.533 2.871 1.00 90.38 105 ARG A O 1
ATOM 828 N N . HIS A 1 106 ? 14.235 -12.714 2.383 1.00 84.38 106 HIS A N 1
ATOM 829 C CA . HIS A 1 106 ? 13.512 -13.627 3.269 1.00 84.38 106 HIS A CA 1
ATOM 830 C C . HIS A 1 106 ? 12.913 -14.844 2.561 1.00 84.38 106 HIS A C 1
ATOM 832 O O . HIS A 1 106 ? 12.738 -15.854 3.228 1.00 84.38 106 HIS A O 1
ATOM 838 N N . GLY A 1 107 ? 12.651 -14.770 1.248 1.00 68.56 107 GLY A N 1
ATOM 839 C CA . GLY A 1 107 ? 12.144 -15.873 0.427 1.00 68.56 107 GLY A CA 1
ATOM 840 C C . GLY A 1 107 ? 10.779 -16.414 0.872 1.00 68.56 107 GLY A C 1
ATOM 841 O O . GLY A 1 107 ? 10.642 -17.016 1.930 1.00 68.56 107 GLY A O 1
ATOM 842 N N . GLY A 1 108 ? 9.739 -16.276 0.050 1.00 60.72 108 GLY A N 1
ATOM 843 C CA . GLY A 1 108 ? 8.508 -17.026 0.304 1.00 60.72 108 GLY A CA 1
ATOM 844 C C . GLY A 1 108 ? 7.336 -16.607 -0.572 1.00 60.72 108 GLY A C 1
ATOM 845 O O . GLY A 1 108 ? 7.048 -15.414 -0.655 1.00 60.72 108 GLY A O 1
ATOM 846 N N . PRO A 1 109 ? 6.604 -17.562 -1.173 1.00 53.19 109 PRO A N 1
ATOM 847 C CA . PRO A 1 109 ? 5.378 -17.246 -1.872 1.00 53.19 109 PRO A CA 1
ATOM 848 C C . PRO A 1 109 ? 4.313 -16.946 -0.822 1.00 53.19 109 PRO A C 1
ATOM 850 O O . PRO A 1 109 ? 3.765 -17.841 -0.179 1.00 53.19 109 PRO A O 1
ATOM 853 N N . PHE A 1 110 ? 3.990 -15.673 -0.647 1.00 56.22 110 PHE A N 1
ATOM 854 C CA . PHE A 1 110 ? 2.735 -15.314 -0.016 1.00 56.22 110 PHE A CA 1
ATOM 855 C C . PHE A 1 110 ? 1.770 -14.956 -1.137 1.00 56.22 110 PHE A C 1
ATOM 857 O O . PHE A 1 110 ? 1.919 -13.901 -1.740 1.00 56.22 110 PHE A O 1
ATOM 864 N N . ARG A 1 111 ? 0.771 -15.807 -1.410 1.00 60.41 111 ARG A N 1
ATOM 865 C CA . ARG A 1 111 ? -0.407 -15.384 -2.185 1.00 60.41 111 ARG A CA 1
ATOM 866 C C . ARG A 1 111 ? -1.046 -14.206 -1.442 1.00 60.41 111 ARG A C 1
ATOM 86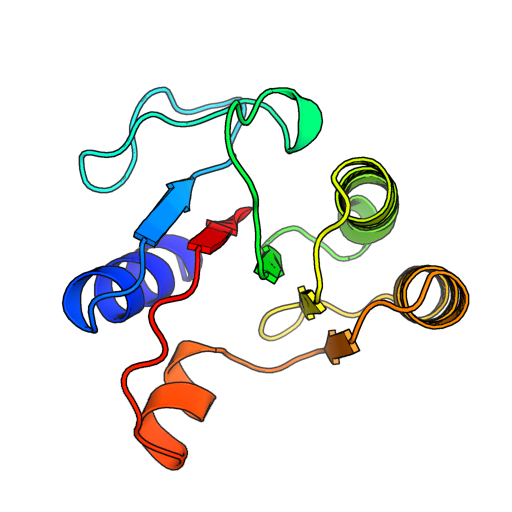8 O O . ARG A 1 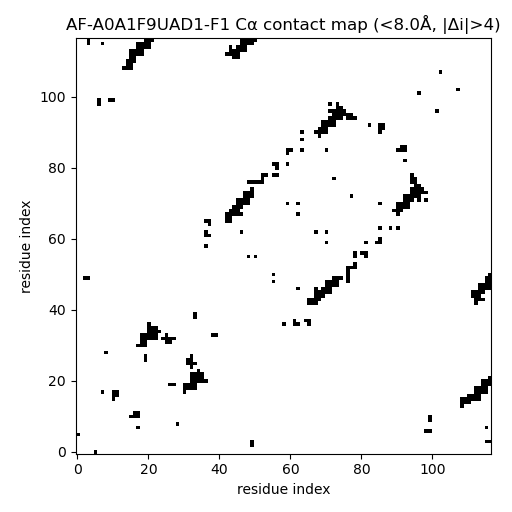111 ? -1.776 -14.408 -0.476 1.00 60.41 111 ARG A O 1
ATOM 875 N N . LYS A 1 112 ? -0.686 -12.991 -1.844 1.00 73.38 112 LYS A N 1
ATOM 876 C CA . LYS A 1 112 ? -1.174 -11.719 -1.311 1.00 73.38 112 LYS A CA 1
ATOM 877 C C . LYS A 1 112 ? -1.553 -10.831 -2.486 1.00 73.38 112 LYS A C 1
ATOM 879 O O . LYS A 1 112 ? -0.860 -10.834 -3.507 1.00 73.38 112 LYS A O 1
ATOM 884 N N . THR A 1 113 ? -2.616 -10.061 -2.309 1.00 73.62 113 THR A N 1
ATOM 885 C CA . THR A 1 113 ? -2.979 -8.986 -3.233 1.00 73.62 113 THR A CA 1
ATOM 886 C C . THR A 1 113 ? -2.243 -7.719 -2.815 1.00 73.62 113 THR A C 1
ATOM 888 O O . THR A 1 113 ? -2.476 -7.189 -1.725 1.00 73.62 113 THR A O 1
ATOM 891 N N . ILE A 1 114 ? -1.330 -7.252 -3.663 1.00 74.19 114 ILE A N 1
ATOM 892 C CA . ILE A 1 114 ? -0.557 -6.026 -3.455 1.00 74.19 114 ILE A CA 1
ATOM 893 C C . ILE A 1 114 ? -1.054 -4.986 -4.452 1.00 74.19 114 ILE A C 1
ATOM 895 O O . ILE A 1 114 ? -1.150 -5.262 -5.645 1.00 74.19 114 ILE A O 1
ATOM 899 N N . THR A 1 115 ? -1.347 -3.783 -3.975 1.00 69.75 115 THR A N 1
ATOM 900 C CA . THR A 1 115 ? -1.539 -2.631 -4.858 1.00 69.75 115 THR A CA 1
ATOM 901 C C . THR A 1 115 ? -0.266 -1.804 -4.905 1.00 69.75 115 THR A C 1
ATOM 903 O O . THR A 1 115 ? 0.371 -1.628 -3.870 1.00 69.75 115 THR A O 1
ATOM 906 N N . THR A 1 116 ? 0.100 -1.301 -6.082 1.00 68.50 116 THR A N 1
ATOM 907 C CA . THR A 1 116 ? 1.264 -0.419 -6.263 1.00 68.50 116 THR A CA 1
ATOM 908 C C . THR A 1 116 ? 0.786 0.960 -6.702 1.00 68.50 116 THR A C 1
ATOM 910 O O . THR A 1 116 ? 0.217 1.081 -7.793 1.00 68.50 116 THR A O 1
ATOM 913 N N . CYS A 1 117 ? 1.013 1.965 -5.857 1.00 64.12 117 CYS A N 1
ATOM 914 C CA . CYS A 1 117 ? 0.561 3.349 -6.022 1.00 64.12 117 CYS A CA 1
ATOM 915 C C 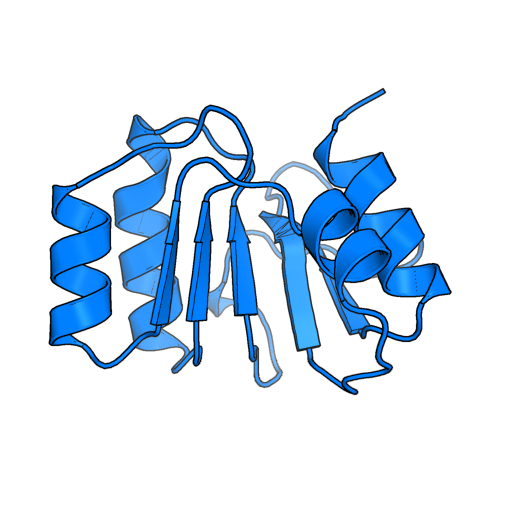. CYS A 1 117 ? 1.743 4.302 -6.243 1.00 64.12 117 CYS A C 1
ATOM 917 O O . CYS A 1 117 ? 2.705 4.227 -5.448 1.00 64.12 117 CYS A O 1
#

Radius of gyration: 12.99 Å; Cα contacts (8 Å, |Δi|>4): 215; chains: 1; bounding box: 30×32×34 Å